Protein AF-A0A357CZJ1-F1 (afdb_monomer_lite)

Radius of gyration: 13.97 Å; chains: 1; bounding box: 36×27×35 Å

pLDDT: mean 91.97, std 6.3, range [69.38, 98.38]

Secondary structure (DSSP, 8-state):
-PPPPS-S-HHHHHHHTTTSTT--EEE---S--GGGHHHHHHHHHHHHHH-TTEEEEEE--TTS-HHHHHHHHHHHHHTT--EEE-

Foldseek 3Di:
DDDDDDDPDPVSVCVVCVVDPPAADEDEDDDDDQVCQLVRLVVQLVVCVVPVSYAYAGEADPPHDPVVRVVSVVVSVVSPHPHHDD

Sequence (86 aa):
GLTREGDGTAETLLNGGGCFENIKFVISSAAIKPTNVVNGNKFLLEAAKNENRFIPLCSFHPDMDYNDGIAELERIKELGAKGIKL

Structure (mmCIF, N/CA/C/O backbone):
data_AF-A0A357CZJ1-F1
#
_entry.id   AF-A0A357CZJ1-F1
#
loop_
_atom_site.group_PDB
_atom_site.id
_atom_site.type_symbol
_atom_site.label_atom_id
_atom_site.label_alt_id
_atom_site.label_comp_id
_atom_site.label_asym_id
_atom_site.label_entity_id
_atom_site.label_seq_id
_atom_site.pdbx_PDB_ins_code
_atom_site.Cartn_x
_atom_site.Cartn_y
_atom_site.Cartn_z
_atom_site.occupancy
_atom_site.B_iso_or_equiv
_atom_site.auth_seq_id
_atom_site.auth_comp_id
_atom_site.auth_asym_id
_atom_site.auth_atom_id
_atom_site.pdbx_PDB_model_num
ATOM 1 N N . GLY A 1 1 ? -20.859 -18.317 -7.025 1.00 70.12 1 GLY A N 1
ATOM 2 C CA . GLY A 1 1 ? -19.900 -17.208 -6.869 1.00 70.12 1 GLY A CA 1
ATOM 3 C C . GLY A 1 1 ? -20.014 -16.683 -5.459 1.00 70.12 1 GLY A C 1
ATOM 4 O O . GLY A 1 1 ? -21.094 -16.793 -4.897 1.00 70.12 1 GLY A O 1
ATOM 5 N N . LEU A 1 2 ? -18.927 -16.180 -4.878 1.00 69.38 2 LEU A N 1
ATOM 6 C CA . LEU A 1 2 ? -18.999 -15.496 -3.586 1.00 69.38 2 LEU A CA 1
ATOM 7 C C . LEU A 1 2 ? -19.711 -14.153 -3.774 1.00 69.38 2 LEU A C 1
ATOM 9 O O . LEU A 1 2 ? -19.447 -13.447 -4.750 1.00 69.38 2 LEU A O 1
ATOM 13 N N . THR A 1 3 ? -20.624 -13.822 -2.866 1.00 84.06 3 THR A N 1
ATOM 14 C CA . THR A 1 3 ? -21.270 -12.509 -2.840 1.00 84.06 3 THR A CA 1
ATOM 15 C C . THR A 1 3 ? -20.236 -11.473 -2.420 1.00 84.06 3 THR A C 1
ATOM 17 O O . THR A 1 3 ? -19.495 -11.682 -1.462 1.00 84.06 3 THR A O 1
ATOM 20 N N . ARG A 1 4 ? -20.157 -10.361 -3.153 1.00 79.25 4 ARG A N 1
ATOM 21 C CA . ARG A 1 4 ? -19.304 -9.240 -2.766 1.00 79.25 4 ARG A CA 1
ATOM 22 C C . ARG A 1 4 ? -19.922 -8.558 -1.550 1.00 79.25 4 ARG A C 1
ATOM 24 O O . ARG A 1 4 ? -21.018 -8.015 -1.651 1.00 79.25 4 ARG A O 1
ATOM 31 N N . GLU A 1 5 ? -19.195 -8.547 -0.444 1.00 79.56 5 GLU A N 1
ATOM 32 C CA . GLU A 1 5 ? -19.537 -7.746 0.726 1.00 79.56 5 GLU A CA 1
ATOM 33 C C . GLU A 1 5 ? -18.707 -6.456 0.700 1.00 79.56 5 GLU A C 1
ATOM 35 O O . GLU A 1 5 ? -17.477 -6.485 0.660 1.00 79.56 5 GLU A O 1
ATOM 40 N N . GLY A 1 6 ? -19.400 -5.318 0.647 1.00 83.44 6 GLY A N 1
ATOM 41 C CA . GLY A 1 6 ? -18.804 -3.984 0.602 1.00 83.44 6 GLY A CA 1
ATOM 42 C C . GLY A 1 6 ? -18.475 -3.437 -0.794 1.00 83.44 6 GLY A C 1
ATOM 43 O O . GLY A 1 6 ? -18.382 -4.146 -1.798 1.00 83.44 6 GLY A O 1
ATOM 44 N N . ASP A 1 7 ? -18.291 -2.122 -0.861 1.00 86.31 7 ASP A N 1
ATOM 45 C CA . ASP A 1 7 ? -18.108 -1.345 -2.094 1.00 86.31 7 ASP A CA 1
ATOM 46 C C . ASP A 1 7 ? -16.644 -0.955 -2.369 1.00 86.31 7 ASP A C 1
ATOM 48 O O . ASP A 1 7 ? -16.331 -0.407 -3.426 1.00 86.31 7 ASP A O 1
ATOM 52 N N . GLY A 1 8 ? -15.724 -1.347 -1.483 1.00 80.94 8 GLY A N 1
ATOM 53 C CA . GLY A 1 8 ? -14.294 -1.045 -1.588 1.00 80.94 8 GLY A CA 1
ATOM 54 C C . GLY A 1 8 ? -13.902 0.326 -1.034 1.00 80.94 8 GLY A C 1
ATOM 55 O O . GLY A 1 8 ? -12.769 0.753 -1.252 1.00 80.94 8 GLY A O 1
ATOM 56 N N . THR A 1 9 ? -14.805 1.014 -0.331 1.00 85.88 9 THR A N 1
ATOM 57 C CA . THR A 1 9 ? -14.509 2.291 0.328 1.00 85.88 9 THR A CA 1
ATOM 58 C C . THR A 1 9 ? -13.990 2.092 1.752 1.00 85.88 9 THR A C 1
ATOM 60 O O . THR A 1 9 ? -14.294 1.105 2.428 1.00 85.88 9 THR A O 1
ATOM 63 N N . ALA A 1 10 ? -13.210 3.066 2.226 1.00 87.25 10 ALA A N 1
ATOM 64 C CA . ALA A 1 10 ? -12.776 3.124 3.619 1.00 87.25 10 ALA A CA 1
ATOM 65 C C . ALA A 1 10 ? -13.973 3.225 4.578 1.00 87.25 10 ALA A C 1
ATOM 67 O O . ALA A 1 10 ? -13.982 2.565 5.610 1.00 87.25 10 ALA A O 1
ATOM 68 N N . GLU A 1 11 ? -14.997 4.002 4.217 1.00 89.88 11 GLU A N 1
ATOM 69 C CA . GLU A 1 11 ? -16.197 4.200 5.033 1.00 89.88 11 GLU A CA 1
ATOM 70 C C . GLU A 1 11 ? -16.919 2.880 5.323 1.00 89.88 11 GLU A C 1
ATOM 72 O O . GLU A 1 11 ? -17.176 2.564 6.484 1.00 89.88 11 GLU A O 1
ATOM 77 N N . THR A 1 12 ? -17.163 2.062 4.295 1.00 90.75 12 THR A N 1
ATOM 78 C CA . THR A 1 12 ? -17.783 0.743 4.470 1.00 90.75 12 THR A CA 1
ATOM 79 C C . THR A 1 12 ? -16.978 -0.143 5.419 1.00 90.75 12 THR A C 1
ATOM 81 O O . THR A 1 12 ? -17.55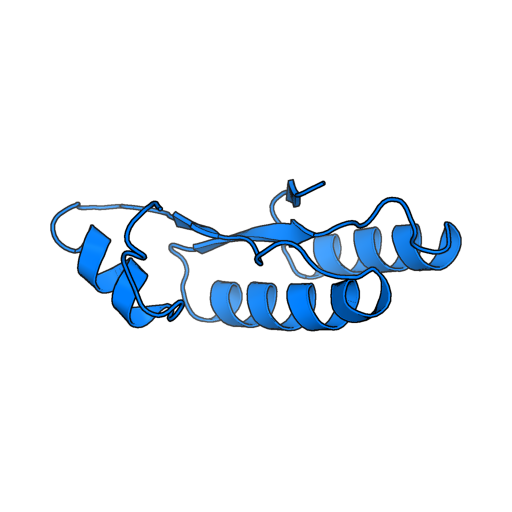2 -0.801 6.288 1.00 90.75 12 THR A O 1
ATOM 84 N N . LEU A 1 13 ? -15.647 -0.139 5.294 1.00 89.75 13 LEU A N 1
ATOM 85 C CA . LEU A 1 13 ? -14.768 -0.928 6.158 1.00 89.75 13 LEU A CA 1
ATOM 86 C C . LEU A 1 13 ? -14.832 -0.460 7.621 1.00 89.75 13 LEU A C 1
ATOM 88 O O . LEU A 1 13 ? -14.936 -1.279 8.534 1.00 89.75 13 LEU A O 1
ATOM 92 N N . LEU A 1 14 ? -14.804 0.855 7.842 1.00 90.62 14 LEU A N 1
ATOM 93 C CA . LEU A 1 14 ? -14.850 1.454 9.175 1.00 90.62 14 LEU A CA 1
ATOM 94 C C . LEU A 1 14 ? -16.201 1.236 9.860 1.00 90.62 14 LEU A C 1
ATOM 96 O O . LEU A 1 14 ? -16.227 0.892 11.042 1.00 90.62 14 LEU A O 1
ATOM 100 N N . ASN A 1 15 ? -17.303 1.372 9.120 1.00 90.75 15 ASN A N 1
ATOM 101 C CA . ASN A 1 15 ? -18.649 1.092 9.619 1.00 90.75 15 ASN A CA 1
ATOM 102 C C . ASN A 1 15 ? -18.801 -0.388 9.994 1.00 90.75 15 ASN A C 1
ATOM 104 O O . ASN A 1 15 ? -19.350 -0.700 11.050 1.00 90.75 15 ASN A O 1
ATOM 108 N N . GLY A 1 16 ? -18.245 -1.296 9.183 1.00 87.69 16 GLY A N 1
ATOM 109 C CA . GLY A 1 16 ? -18.250 -2.735 9.459 1.00 87.69 16 GLY A CA 1
ATOM 110 C C . GLY A 1 16 ? -17.501 -3.129 10.737 1.00 87.69 16 GLY A C 1
ATOM 111 O O . GLY A 1 16 ? -17.874 -4.100 11.388 1.00 87.69 16 GLY A O 1
ATOM 112 N N . GLY A 1 17 ? -16.477 -2.366 11.133 1.00 86.69 17 GLY A N 1
ATOM 113 C CA . GLY A 1 17 ? -15.758 -2.581 12.393 1.00 86.69 17 GLY A CA 1
ATOM 114 C C . GLY A 1 17 ? -16.236 -1.726 13.569 1.00 86.69 17 GLY A C 1
ATOM 115 O O . GLY A 1 17 ? -15.638 -1.806 14.638 1.00 86.69 17 GLY A O 1
ATOM 116 N N . GLY A 1 18 ? -17.284 -0.912 13.401 1.00 85.06 18 GLY A N 1
ATOM 117 C CA . GLY A 1 18 ? -17.722 0.072 14.398 1.00 85.06 18 GLY A CA 1
ATOM 118 C C . GLY A 1 18 ? -18.217 -0.517 15.725 1.00 85.06 18 GLY A C 1
ATOM 119 O O . GLY A 1 18 ? -18.265 0.194 16.723 1.00 85.06 18 GLY A O 1
ATOM 120 N N . CYS A 1 19 ? -18.553 -1.810 15.764 1.00 87.31 19 CYS A N 1
ATOM 121 C CA . CYS A 1 19 ? -18.938 -2.510 16.991 1.00 87.31 19 CYS A CA 1
ATOM 122 C C . CYS A 1 19 ? -17.747 -2.946 17.865 1.00 87.31 19 CYS A C 1
ATOM 124 O O . CYS A 1 19 ? -17.964 -3.423 18.978 1.00 87.31 19 CYS A O 1
ATOM 126 N N . PHE A 1 20 ? -16.509 -2.791 17.387 1.00 88.81 20 PHE A N 1
ATOM 127 C CA . PHE A 1 20 ? -15.303 -3.181 18.111 1.00 88.81 20 PHE A CA 1
ATOM 128 C C . PHE A 1 20 ? -14.522 -1.955 18.586 1.00 88.81 20 PHE A C 1
ATOM 130 O O . PHE A 1 20 ? -14.142 -1.087 17.798 1.00 88.81 20 PHE A O 1
ATOM 137 N N . GLU A 1 21 ? -14.206 -1.915 19.878 1.00 87.69 21 GLU A N 1
ATOM 138 C CA . GLU A 1 21 ? -13.266 -0.935 20.416 1.00 87.69 21 GLU A CA 1
ATOM 139 C C . GLU A 1 21 ? -11.831 -1.267 19.974 1.00 87.69 21 GLU A C 1
ATOM 141 O O . GLU A 1 21 ? -11.425 -2.429 19.938 1.00 87.69 21 GLU A O 1
ATOM 146 N N . ASN A 1 22 ? -11.037 -0.238 19.657 1.00 87.44 22 ASN A N 1
ATOM 147 C CA . ASN A 1 22 ? -9.608 -0.351 19.322 1.00 87.44 22 ASN A CA 1
ATOM 148 C C . ASN A 1 22 ? -9.262 -1.265 18.125 1.00 87.44 22 ASN A C 1
ATOM 150 O O . ASN A 1 22 ? -8.175 -1.848 18.077 1.00 87.44 22 ASN A O 1
ATOM 154 N N . ILE A 1 23 ? -10.147 -1.369 17.131 1.00 92.88 23 ILE A N 1
ATOM 155 C CA . ILE A 1 23 ? -9.885 -2.155 15.921 1.00 92.88 23 ILE A CA 1
ATOM 156 C C . ILE A 1 23 ? -8.877 -1.475 14.980 1.00 92.88 23 ILE A C 1
ATOM 158 O O . ILE A 1 23 ? -8.880 -0.255 14.802 1.00 92.88 23 ILE A O 1
ATOM 162 N N . LYS A 1 24 ? -8.028 -2.286 14.339 1.00 94.25 24 LYS A N 1
ATOM 163 C CA . LYS A 1 24 ? -7.159 -1.888 13.224 1.00 94.25 24 LYS A CA 1
ATOM 164 C C . LYS A 1 24 ? -7.416 -2.788 12.025 1.00 94.25 24 LYS A C 1
ATOM 166 O O . LYS A 1 24 ? -7.721 -3.966 12.188 1.00 94.25 24 LYS A O 1
ATOM 171 N N . PHE A 1 25 ? -7.236 -2.244 10.830 1.00 94.88 25 PHE A N 1
ATOM 172 C CA . PHE A 1 25 ? -7.474 -2.946 9.578 1.00 94.88 25 PHE A CA 1
ATOM 173 C C . PHE A 1 25 ? -6.183 -3.064 8.792 1.00 94.88 25 PHE A C 1
ATOM 175 O O . PHE A 1 25 ? -5.549 -2.063 8.461 1.00 94.88 25 PHE A O 1
ATOM 182 N N . VAL A 1 26 ? -5.819 -4.293 8.451 1.00 95.19 26 VAL A N 1
ATOM 183 C CA . VAL A 1 26 ? -4.806 -4.535 7.430 1.00 95.19 26 VAL A CA 1
ATOM 184 C C . VAL A 1 26 ? -5.457 -4.278 6.079 1.00 95.19 26 VAL A C 1
ATOM 186 O O . VAL A 1 26 ? -6.394 -4.979 5.700 1.00 95.19 26 VAL A O 1
ATOM 189 N N . ILE A 1 27 ? -4.982 -3.259 5.369 1.00 94.69 27 ILE A N 1
ATOM 190 C CA . ILE A 1 27 ? -5.522 -2.877 4.064 1.00 94.69 27 ILE A CA 1
ATOM 191 C C . ILE A 1 27 ? -4.508 -3.179 2.968 1.00 94.69 27 ILE A C 1
ATOM 193 O O . ILE A 1 27 ? -3.302 -3.007 3.142 1.00 94.69 27 ILE A O 1
ATOM 197 N N . SER A 1 28 ? -5.009 -3.622 1.821 1.00 94.12 28 SER A N 1
ATOM 198 C CA . SER A 1 28 ? -4.216 -3.835 0.614 1.00 94.12 28 SER A CA 1
ATOM 199 C C . SER A 1 28 ? -5.086 -3.610 -0.620 1.00 94.12 28 SER A C 1
ATOM 201 O O . SER A 1 28 ? -6.314 -3.669 -0.546 1.00 94.12 28 SER A O 1
ATOM 203 N N . SER A 1 29 ? -4.466 -3.319 -1.761 1.00 88.31 29 SER A N 1
ATOM 204 C CA . SER A 1 29 ? -5.183 -3.263 -3.036 1.00 88.31 29 SER A CA 1
ATOM 205 C C . SER A 1 29 ? -5.622 -4.665 -3.480 1.00 88.31 29 SER A C 1
ATOM 207 O O . SER A 1 29 ? -5.063 -5.678 -3.055 1.00 88.31 29 SER A O 1
ATOM 209 N N . ALA A 1 30 ? -6.595 -4.744 -4.391 1.00 83.25 30 ALA A N 1
ATOM 210 C CA . ALA A 1 30 ? -6.892 -5.983 -5.113 1.00 83.25 30 ALA A CA 1
ATOM 211 C C . ALA A 1 30 ? -5.688 -6.430 -5.976 1.00 83.25 30 ALA A C 1
ATOM 213 O O . ALA A 1 30 ? -4.657 -5.759 -6.016 1.00 83.25 30 ALA A O 1
ATOM 214 N N . ALA A 1 31 ? -5.771 -7.580 -6.651 1.00 73.44 31 ALA A N 1
ATOM 215 C CA . ALA A 1 31 ? -4.737 -7.978 -7.609 1.00 73.44 31 ALA A CA 1
ATOM 216 C C . ALA A 1 31 ? -4.553 -6.881 -8.675 1.00 73.44 31 ALA A C 1
ATOM 218 O O . ALA A 1 31 ? -5.530 -6.392 -9.247 1.00 73.44 31 ALA A O 1
ATOM 219 N N . ILE A 1 32 ? -3.310 -6.472 -8.919 1.00 76.75 32 ILE A N 1
ATOM 220 C CA . ILE A 1 32 ? -2.978 -5.372 -9.827 1.00 76.75 32 ILE A CA 1
ATOM 221 C C . ILE A 1 32 ? -1.972 -5.834 -10.871 1.00 76.75 32 ILE A C 1
ATOM 223 O O . ILE A 1 32 ? -1.105 -6.641 -10.577 1.00 76.75 32 ILE A O 1
ATOM 227 N N . LYS A 1 33 ? -2.077 -5.291 -12.087 1.00 90.88 33 LYS A N 1
ATOM 228 C CA . LYS A 1 33 ? -1.038 -5.415 -13.119 1.00 90.88 33 LYS A CA 1
ATOM 229 C C . LYS A 1 33 ? 0.240 -4.688 -12.666 1.00 90.88 33 LYS A C 1
ATOM 231 O O . LYS A 1 33 ? 0.109 -3.705 -11.929 1.00 90.88 33 LYS A O 1
ATOM 236 N N . PRO A 1 34 ? 1.437 -5.059 -13.161 1.00 92.31 34 PRO A N 1
ATOM 237 C CA . PRO A 1 34 ? 2.692 -4.400 -12.782 1.00 92.31 34 PRO A CA 1
ATOM 238 C C . PRO A 1 34 ? 2.651 -2.881 -13.016 1.00 92.31 34 PRO A C 1
ATOM 240 O O . PRO A 1 34 ? 3.033 -2.103 -12.147 1.00 92.31 34 PRO A O 1
ATOM 243 N N . THR A 1 35 ? 2.043 -2.435 -14.121 1.00 92.81 35 THR A N 1
ATOM 244 C CA . THR A 1 35 ? 1.871 -1.008 -14.461 1.00 92.81 35 THR A CA 1
ATOM 245 C C . THR A 1 35 ? 1.034 -0.211 -13.455 1.00 92.81 35 THR A C 1
ATOM 247 O O . THR A 1 35 ? 1.053 1.016 -13.471 1.00 92.81 35 THR A O 1
ATOM 250 N N . ASN A 1 36 ? 0.269 -0.887 -12.594 1.00 93.25 36 ASN A N 1
ATOM 251 C CA . ASN A 1 36 ? -0.643 -0.256 -11.644 1.00 93.25 36 ASN A CA 1
ATOM 252 C C . ASN A 1 36 ? -0.096 -0.251 -10.209 1.00 93.25 36 ASN A C 1
ATOM 254 O O . ASN A 1 36 ? -0.749 0.320 -9.336 1.00 93.25 36 ASN A O 1
ATOM 258 N N . VAL A 1 37 ? 1.073 -0.854 -9.954 1.00 95.06 37 VAL A N 1
ATOM 259 C CA . VAL A 1 37 ? 1.650 -0.995 -8.605 1.00 95.06 37 VAL A CA 1
ATOM 260 C C . VAL A 1 37 ? 1.846 0.351 -7.926 1.00 95.06 37 VAL A C 1
ATOM 262 O O . VAL A 1 37 ? 1.265 0.591 -6.868 1.00 95.06 37 VAL A O 1
ATOM 265 N N . VAL A 1 38 ? 2.561 1.266 -8.577 1.00 95.75 38 VAL A N 1
ATOM 266 C CA . VAL A 1 38 ? 2.884 2.584 -8.013 1.00 95.75 38 VAL A CA 1
ATOM 267 C C . VAL A 1 38 ? 1.617 3.380 -7.678 1.00 95.75 38 VAL A C 1
ATOM 269 O O . VAL A 1 38 ? 1.480 3.930 -6.583 1.00 95.75 38 VAL A O 1
ATOM 272 N N . ASN A 1 39 ? 0.646 3.398 -8.597 1.00 95.19 39 ASN A N 1
ATOM 273 C CA . ASN A 1 39 ? -0.619 4.110 -8.400 1.00 95.19 39 ASN A CA 1
ATOM 274 C C . ASN A 1 39 ? -1.484 3.463 -7.308 1.00 95.19 39 ASN A C 1
ATOM 276 O O . ASN A 1 39 ? -2.076 4.176 -6.496 1.00 95.19 39 ASN A O 1
ATOM 280 N N . GLY A 1 40 ? -1.526 2.129 -7.249 1.00 94.94 40 GLY A N 1
ATOM 281 C CA . GLY A 1 40 ? -2.232 1.391 -6.202 1.00 94.94 40 GLY A CA 1
ATOM 282 C C . GLY A 1 40 ? -1.639 1.648 -4.816 1.00 94.94 40 GLY A C 1
ATOM 283 O O . GLY A 1 40 ? -2.376 1.937 -3.875 1.00 94.94 40 GLY A O 1
ATOM 284 N N . ASN A 1 41 ? -0.311 1.628 -4.704 1.00 96.88 41 ASN A N 1
ATOM 285 C CA . ASN A 1 41 ? 0.399 1.922 -3.461 1.00 96.88 41 ASN A CA 1
ATOM 286 C C . ASN A 1 41 ? 0.198 3.371 -3.022 1.00 96.88 41 ASN A C 1
ATOM 288 O O . ASN A 1 41 ? -0.038 3.623 -1.843 1.00 96.88 41 ASN A O 1
ATOM 292 N N . LYS A 1 42 ? 0.225 4.326 -3.962 1.00 96.75 42 LYS A N 1
ATOM 293 C CA . LYS A 1 42 ? -0.086 5.731 -3.670 1.00 96.75 42 LYS A CA 1
ATOM 294 C C . LYS A 1 42 ? -1.477 5.864 -3.050 1.00 96.75 42 LYS A C 1
ATOM 296 O O . LYS A 1 42 ? -1.601 6.465 -1.991 1.00 96.75 42 LYS A O 1
ATOM 301 N N . PHE A 1 43 ? -2.500 5.276 -3.668 1.00 94.12 43 PHE A N 1
ATOM 302 C CA . PHE A 1 43 ? -3.863 5.312 -3.135 1.00 94.12 43 PHE A CA 1
ATOM 303 C C . PHE A 1 43 ? -3.950 4.713 -1.722 1.00 94.12 43 PHE A C 1
ATOM 305 O O . PHE A 1 43 ? -4.533 5.321 -0.826 1.00 94.12 43 PHE A O 1
ATO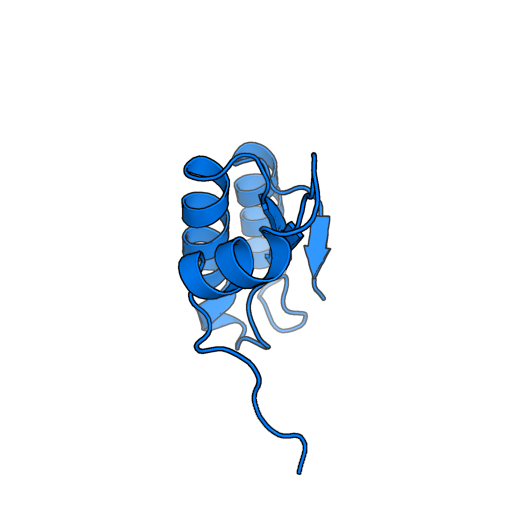M 312 N N . LEU A 1 44 ? -3.327 3.551 -1.506 1.00 94.62 44 LEU A N 1
ATOM 313 C CA . LEU A 1 44 ? -3.358 2.853 -0.221 1.00 94.62 44 LEU A CA 1
ATOM 314 C C . LEU A 1 44 ? -2.672 3.649 0.900 1.00 94.62 44 LEU A C 1
ATOM 316 O O . LEU A 1 44 ? -3.193 3.741 2.010 1.00 94.62 44 LEU A O 1
ATOM 320 N N . LEU A 1 45 ? -1.509 4.232 0.605 1.00 96.69 45 LEU A N 1
ATOM 321 C CA . LEU A 1 45 ? -0.752 5.041 1.557 1.00 96.69 45 LEU A CA 1
ATOM 322 C C . LEU A 1 45 ? -1.485 6.341 1.893 1.00 96.69 45 LEU A C 1
ATOM 324 O O . LEU A 1 45 ? -1.524 6.718 3.059 1.00 96.69 45 LEU A O 1
ATOM 328 N N . GLU A 1 46 ? -2.111 7.001 0.915 1.00 95.62 46 GLU A N 1
ATOM 329 C CA . GLU A 1 46 ? -2.943 8.180 1.187 1.00 95.62 46 GLU A CA 1
ATOM 330 C C . GLU A 1 46 ? -4.162 7.834 2.053 1.00 95.62 46 GLU A C 1
ATOM 332 O O . GLU A 1 46 ? -4.491 8.585 2.970 1.00 95.62 46 GLU A O 1
ATOM 337 N N . ALA A 1 47 ? -4.796 6.675 1.846 1.00 93.88 47 ALA A N 1
ATOM 338 C CA . ALA A 1 47 ? -5.865 6.216 2.734 1.00 93.88 47 ALA A CA 1
ATOM 339 C C . ALA A 1 47 ? -5.355 6.004 4.173 1.00 93.88 47 ALA A C 1
ATOM 341 O O . ALA A 1 47 ? -5.980 6.471 5.122 1.00 93.88 47 ALA A O 1
ATOM 342 N N . ALA A 1 48 ? -4.193 5.365 4.342 1.00 95.69 48 ALA A N 1
ATOM 343 C CA . ALA A 1 48 ? -3.605 5.111 5.659 1.00 95.69 48 ALA A CA 1
ATOM 344 C C . ALA A 1 48 ? -3.090 6.373 6.373 1.00 95.69 48 ALA A C 1
ATOM 346 O O . ALA A 1 48 ? -3.074 6.421 7.600 1.00 95.69 48 ALA A O 1
ATOM 347 N N . LYS A 1 49 ? -2.696 7.416 5.633 1.00 95.88 49 LYS A N 1
ATOM 348 C CA . LYS A 1 49 ? -2.342 8.719 6.222 1.00 95.88 49 LYS A CA 1
ATOM 349 C C . LYS A 1 49 ? -3.539 9.412 6.872 1.00 95.88 49 LYS A C 1
ATOM 351 O O . LYS A 1 49 ? -3.358 10.123 7.855 1.00 95.88 49 LYS A O 1
ATOM 356 N N . ASN A 1 50 ? -4.737 9.212 6.324 1.00 94.19 50 ASN A N 1
ATOM 357 C CA . ASN A 1 50 ? -5.960 9.873 6.782 1.00 94.19 50 ASN A CA 1
ATOM 358 C C . ASN A 1 50 ? -6.732 9.071 7.847 1.00 94.19 50 ASN A C 1
ATOM 360 O O . ASN A 1 50 ? -7.678 9.593 8.429 1.00 94.19 50 ASN A O 1
ATOM 364 N N . GLU A 1 51 ? -6.341 7.824 8.121 1.00 94.56 51 GLU A N 1
ATOM 365 C CA . GLU A 1 51 ? -7.014 6.944 9.081 1.00 94.56 51 GLU A CA 1
AT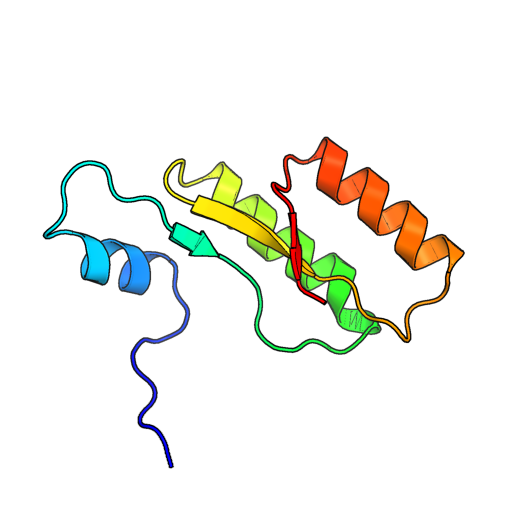OM 366 C C . GLU A 1 51 ? -5.990 6.066 9.817 1.00 94.56 51 GLU A C 1
ATOM 368 O O . GLU A 1 51 ? -5.416 5.131 9.258 1.00 94.56 51 GLU A O 1
ATOM 373 N N . ASN A 1 52 ? -5.770 6.351 11.103 1.00 92.88 52 ASN A N 1
ATOM 374 C CA . ASN A 1 52 ? -4.726 5.712 11.911 1.00 92.88 52 ASN A CA 1
ATOM 375 C C . ASN A 1 52 ? -4.999 4.229 12.228 1.00 92.88 52 ASN A C 1
ATOM 377 O O . ASN A 1 52 ? -4.086 3.505 12.642 1.00 92.88 52 ASN A O 1
ATOM 381 N N . ARG A 1 53 ? -6.238 3.763 12.032 1.00 94.44 53 ARG A N 1
ATOM 382 C CA . ARG A 1 53 ? -6.602 2.349 12.162 1.00 94.44 53 ARG A CA 1
ATOM 383 C C . ARG A 1 53 ? -6.112 1.521 10.983 1.00 94.44 53 ARG A C 1
ATOM 385 O O . ARG A 1 53 ? -6.089 0.297 11.089 1.00 94.44 53 ARG A O 1
ATOM 392 N N . PHE A 1 54 ? -5.714 2.140 9.876 1.00 96.38 54 PHE A N 1
ATOM 393 C CA . PHE A 1 54 ? -5.262 1.426 8.691 1.00 96.38 54 PHE A CA 1
ATOM 394 C C . PHE A 1 54 ? -3.774 1.072 8.753 1.00 96.38 54 PHE A C 1
ATOM 396 O O . PHE A 1 54 ? -2.903 1.904 8.995 1.00 96.38 54 PHE A O 1
ATOM 403 N N . ILE A 1 55 ? -3.487 -0.202 8.493 1.00 97.19 55 ILE A N 1
ATOM 404 C CA . ILE A 1 55 ? -2.152 -0.787 8.408 1.00 97.19 55 ILE A CA 1
ATOM 405 C C . ILE A 1 55 ? -1.919 -1.152 6.934 1.00 97.19 55 ILE A C 1
ATOM 407 O O . ILE A 1 55 ? -2.436 -2.173 6.473 1.00 97.19 55 ILE A O 1
ATOM 411 N N . PRO A 1 56 ? -1.188 -0.324 6.166 1.00 97.19 56 PRO A N 1
ATOM 412 C CA . PRO A 1 56 ? -1.043 -0.521 4.729 1.00 97.19 56 PRO A CA 1
ATOM 413 C C . PRO A 1 56 ? -0.035 -1.627 4.394 1.00 97.19 56 PRO A C 1
ATOM 415 O O . PRO A 1 56 ? 1.151 -1.521 4.727 1.00 97.19 56 PRO A O 1
ATOM 418 N N . LEU A 1 57 ? -0.500 -2.647 3.665 1.00 97.31 57 LEU A N 1
ATOM 419 C CA . LEU A 1 57 ? 0.336 -3.603 2.938 1.00 97.31 57 LEU A CA 1
ATOM 420 C C . LEU A 1 57 ? 0.359 -3.230 1.456 1.00 97.31 57 LEU A C 1
ATOM 422 O O . LEU A 1 57 ? -0.582 -3.496 0.704 1.00 97.31 57 LEU A O 1
ATOM 426 N N . CYS A 1 58 ? 1.441 -2.573 1.052 1.00 97.06 58 CYS A N 1
ATOM 427 C CA . CYS A 1 58 ? 1.633 -2.138 -0.325 1.00 97.06 58 CYS A CA 1
ATOM 428 C C . CYS A 1 58 ? 1.917 -3.338 -1.231 1.00 97.06 58 CYS A C 1
ATOM 430 O O . CYS A 1 58 ? 2.460 -4.347 -0.800 1.00 97.06 58 CYS A O 1
ATOM 432 N N . SER A 1 59 ? 1.524 -3.254 -2.491 1.00 96.00 59 SER A N 1
ATOM 433 C CA . SER A 1 59 ? 1.747 -4.324 -3.453 1.00 96.00 59 SER A CA 1
ATOM 434 C C . SER A 1 59 ? 3.151 -4.275 -4.039 1.00 96.00 59 SER A C 1
ATOM 436 O O . SER A 1 59 ? 3.703 -3.201 -4.278 1.00 96.00 59 SER A O 1
ATOM 438 N N . PHE A 1 60 ? 3.663 -5.458 -4.341 1.00 94.44 60 PHE A N 1
ATOM 439 C CA . PHE A 1 60 ? 4.774 -5.698 -5.248 1.00 94.44 60 PHE A CA 1
ATOM 440 C C . PHE A 1 60 ? 4.287 -6.699 -6.297 1.00 94.44 60 PHE A C 1
ATOM 442 O O . PHE A 1 60 ? 3.510 -7.589 -5.964 1.00 94.44 60 PHE A O 1
ATOM 449 N N . HIS A 1 61 ? 4.700 -6.549 -7.554 1.00 94.50 61 HIS A N 1
ATOM 450 C CA . HIS A 1 61 ? 4.315 -7.484 -8.608 1.00 94.50 61 HIS A CA 1
ATOM 451 C C . HIS A 1 61 ? 5.562 -8.167 -9.178 1.00 94.50 61 HIS A C 1
ATOM 453 O O . HIS A 1 61 ? 6.503 -7.462 -9.544 1.00 94.50 61 HIS A O 1
ATOM 459 N N . PRO A 1 62 ? 5.580 -9.509 -9.296 1.00 91.62 62 PRO A N 1
ATOM 460 C CA . PRO A 1 62 ? 6.768 -10.252 -9.723 1.00 91.62 62 PRO A CA 1
ATOM 461 C C . PRO A 1 62 ? 7.229 -9.902 -11.144 1.00 91.62 62 PRO A C 1
ATOM 463 O O . PRO A 1 62 ? 8.421 -9.948 -11.418 1.00 91.62 62 PRO A O 1
ATOM 466 N N . ASP A 1 63 ? 6.303 -9.495 -12.017 1.00 94.50 63 ASP A N 1
ATOM 467 C CA . ASP A 1 63 ? 6.612 -9.090 -13.400 1.00 94.50 63 ASP A CA 1
ATOM 468 C C . ASP A 1 63 ? 7.024 -7.607 -13.555 1.00 94.50 63 ASP A C 1
ATOM 470 O O . ASP A 1 63 ? 7.006 -7.077 -14.666 1.00 94.50 63 ASP A O 1
ATOM 474 N N . MET A 1 64 ? 7.319 -6.886 -12.468 1.00 93.12 64 MET A N 1
ATOM 475 C CA . MET A 1 64 ? 7.940 -5.557 -12.579 1.00 93.12 64 MET A CA 1
ATOM 476 C C . MET A 1 64 ? 9.400 -5.679 -13.017 1.00 93.12 64 MET A C 1
ATOM 478 O O . MET A 1 64 ? 10.065 -6.669 -12.713 1.00 93.12 64 MET A O 1
ATOM 482 N N . ASP A 1 65 ? 9.922 -4.638 -13.674 1.00 95.38 65 ASP A N 1
ATOM 483 C CA . ASP A 1 65 ? 11.373 -4.505 -13.805 1.00 95.38 65 ASP A CA 1
ATOM 484 C C . ASP A 1 65 ? 12.018 -4.502 -12.412 1.00 95.38 65 ASP A C 1
ATOM 486 O O . ASP A 1 65 ? 11.476 -3.929 -11.462 1.00 95.38 65 ASP A O 1
ATOM 490 N N . TYR A 1 66 ? 13.174 -5.156 -12.285 1.00 93.81 66 TYR A N 1
ATOM 491 C CA . TYR A 1 66 ? 13.850 -5.312 -11.001 1.00 93.81 66 TYR A CA 1
ATOM 492 C C . TYR A 1 66 ? 14.188 -3.960 -10.362 1.00 93.81 66 TYR A C 1
ATOM 494 O O . TYR A 1 66 ? 13.922 -3.761 -9.177 1.00 93.81 66 TYR A O 1
ATOM 502 N N . ASN A 1 67 ? 14.736 -3.014 -11.131 1.00 96.44 67 ASN A N 1
ATOM 503 C CA . ASN A 1 67 ? 15.145 -1.720 -10.590 1.00 96.44 67 ASN A CA 1
ATOM 504 C C . ASN A 1 67 ? 13.928 -0.876 -10.206 1.00 96.44 67 ASN A C 1
ATOM 506 O O . ASN A 1 67 ? 13.930 -0.263 -9.138 1.00 96.44 67 ASN A O 1
ATOM 510 N N . ASP A 1 68 ? 12.874 -0.902 -11.025 1.00 95.75 68 ASP A N 1
ATOM 511 C CA . ASP A 1 68 ? 11.613 -0.219 -10.718 1.00 95.75 68 ASP A CA 1
AT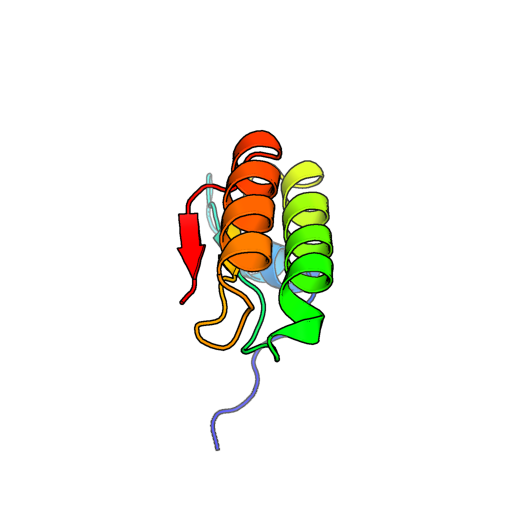OM 512 C C . ASP A 1 68 ? 10.946 -0.807 -9.468 1.00 95.75 68 ASP A C 1
ATOM 514 O O . ASP A 1 68 ? 10.437 -0.073 -8.618 1.00 95.75 68 ASP A O 1
ATOM 518 N N . GLY A 1 69 ? 10.981 -2.134 -9.323 1.00 95.06 69 GLY A N 1
ATOM 519 C CA . GLY A 1 69 ? 10.484 -2.840 -8.148 1.00 95.06 69 GLY A CA 1
ATOM 520 C C . GLY A 1 69 ? 11.226 -2.428 -6.878 1.00 95.06 69 GLY A C 1
ATOM 521 O O . GLY A 1 69 ? 10.590 -2.070 -5.889 1.00 95.06 69 GLY A O 1
ATOM 522 N N . ILE A 1 70 ? 12.563 -2.419 -6.904 1.00 96.50 70 ILE A N 1
ATOM 523 C CA . ILE A 1 70 ? 13.382 -1.990 -5.760 1.00 96.50 70 ILE A CA 1
ATOM 524 C C . ILE A 1 70 ? 13.140 -0.514 -5.419 1.00 96.50 70 ILE A C 1
ATOM 526 O O . ILE A 1 70 ? 12.934 -0.187 -4.250 1.00 96.50 70 ILE A O 1
ATOM 530 N N . ALA A 1 71 ? 13.114 0.371 -6.419 1.00 97.88 71 ALA A N 1
ATOM 531 C CA . ALA A 1 71 ? 12.854 1.792 -6.204 1.00 97.88 71 ALA A CA 1
ATOM 532 C C . ALA A 1 71 ? 11.482 2.026 -5.553 1.00 97.88 71 ALA A C 1
ATOM 534 O O . ALA A 1 71 ? 11.349 2.839 -4.635 1.00 97.88 71 ALA A O 1
ATOM 535 N N . GLU A 1 72 ? 10.466 1.277 -5.982 1.00 97.56 72 GLU A N 1
ATOM 536 C CA . GLU A 1 72 ? 9.138 1.351 -5.387 1.00 97.56 72 GLU A CA 1
ATOM 537 C C . GLU A 1 72 ? 9.121 0.825 -3.947 1.00 97.56 72 GLU A C 1
ATOM 539 O O . GLU A 1 72 ? 8.498 1.458 -3.095 1.00 97.56 72 GLU A O 1
ATOM 544 N N . LEU A 1 73 ? 9.823 -0.276 -3.646 1.00 96.94 73 LEU A N 1
ATOM 545 C CA . LEU A 1 73 ? 9.928 -0.824 -2.287 1.00 96.94 73 LEU A CA 1
ATOM 546 C C . LEU A 1 73 ? 10.563 0.169 -1.302 1.00 96.94 73 LEU A C 1
ATOM 548 O O . LEU A 1 73 ? 10.061 0.326 -0.185 1.00 96.94 73 LEU A O 1
ATOM 552 N N . GLU A 1 74 ? 11.627 0.866 -1.703 1.00 98.19 74 GLU A N 1
ATOM 553 C CA . GLU A 1 74 ? 12.235 1.900 -0.856 1.00 98.19 74 GLU A CA 1
ATOM 554 C C . GLU A 1 74 ? 11.283 3.088 -0.664 1.00 98.19 74 GLU A C 1
ATOM 556 O O . GLU A 1 74 ? 11.027 3.505 0.469 1.00 98.19 74 GLU A O 1
ATOM 561 N N . ARG A 1 75 ? 10.642 3.561 -1.740 1.00 98.38 75 ARG A N 1
ATOM 562 C CA . ARG A 1 75 ? 9.687 4.676 -1.671 1.00 98.38 75 ARG A CA 1
ATOM 563 C C . ARG A 1 75 ? 8.516 4.387 -0.728 1.00 98.38 75 ARG A C 1
ATOM 565 O O . ARG A 1 75 ? 8.153 5.230 0.092 1.00 98.38 75 ARG A O 1
ATOM 572 N N . ILE A 1 76 ? 7.878 3.220 -0.829 1.00 97.81 76 ILE A N 1
ATOM 573 C CA . ILE A 1 76 ? 6.716 2.890 0.020 1.00 97.81 76 ILE A CA 1
ATOM 574 C C . ILE A 1 76 ? 7.111 2.690 1.485 1.00 97.81 76 ILE A C 1
ATOM 576 O O . ILE A 1 76 ? 6.320 3.004 2.377 1.00 97.81 76 ILE A O 1
ATOM 580 N N . LYS A 1 77 ? 8.330 2.206 1.744 1.00 97.94 77 LYS A N 1
ATOM 581 C CA . LYS A 1 77 ? 8.881 2.060 3.093 1.00 97.94 77 LYS A CA 1
ATOM 582 C C . LYS A 1 77 ? 9.069 3.423 3.752 1.00 97.94 77 LYS A C 1
ATOM 584 O O . LYS A 1 77 ? 8.608 3.609 4.877 1.00 97.94 77 LYS A O 1
ATOM 589 N N . GLU A 1 78 ? 9.654 4.387 3.042 1.00 98.12 78 GLU A N 1
ATOM 590 C CA . GLU A 1 78 ? 9.786 5.777 3.508 1.00 98.12 78 GLU A CA 1
ATOM 591 C C . GLU A 1 78 ? 8.425 6.431 3.782 1.00 98.12 78 GLU A C 1
ATOM 593 O O . GLU A 1 78 ? 8.265 7.182 4.742 1.00 98.12 78 GLU A O 1
ATOM 598 N N . LEU A 1 79 ? 7.412 6.094 2.980 1.00 97.56 79 LEU A N 1
ATOM 599 C CA . LEU A 1 79 ? 6.048 6.605 3.128 1.00 97.56 79 LEU A CA 1
ATOM 600 C C . LEU A 1 79 ? 5.212 5.881 4.194 1.00 97.56 79 LEU A C 1
ATOM 602 O O . LEU A 1 79 ? 4.047 6.230 4.393 1.00 97.56 79 LEU A O 1
ATOM 606 N N . GLY A 1 80 ? 5.791 4.908 4.901 1.00 97.00 80 GLY A N 1
ATOM 607 C CA . GLY A 1 80 ? 5.180 4.292 6.076 1.00 97.00 80 GLY A CA 1
ATOM 608 C C . GLY A 1 80 ? 4.420 2.990 5.825 1.00 97.00 80 GLY A C 1
ATOM 609 O O . GLY A 1 80 ? 3.660 2.574 6.707 1.00 97.00 80 GLY A O 1
ATOM 610 N N . ALA A 1 81 ? 4.636 2.320 4.686 1.00 97.44 81 ALA A N 1
ATOM 611 C CA . ALA A 1 81 ? 4.154 0.956 4.475 1.00 97.44 81 ALA A CA 1
ATOM 612 C C . ALA A 1 81 ? 4.585 0.035 5.631 1.00 97.44 81 ALA A C 1
ATOM 614 O O . ALA A 1 81 ? 5.690 0.152 6.166 1.00 97.44 81 ALA A O 1
ATOM 615 N N . LYS A 1 82 ? 3.703 -0.885 6.035 1.00 97.69 82 LYS A N 1
ATOM 616 C CA . LYS A 1 82 ? 3.959 -1.825 7.143 1.00 97.69 82 LYS A CA 1
ATOM 617 C C . LYS A 1 82 ? 4.266 -3.243 6.677 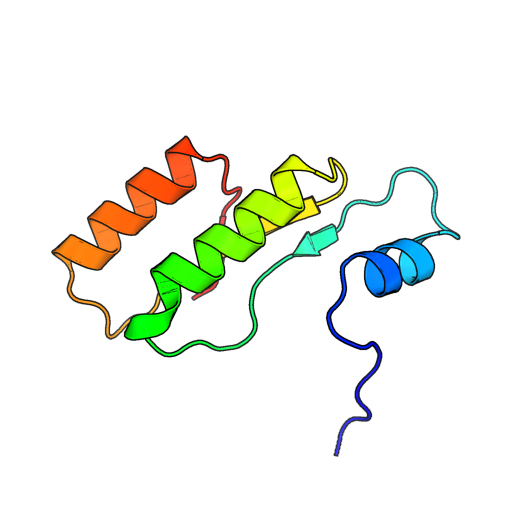1.00 97.69 82 LYS A C 1
ATOM 619 O O . LYS A 1 82 ? 4.611 -4.090 7.493 1.00 97.69 82 LYS A O 1
ATOM 624 N N . GLY A 1 83 ? 4.188 -3.480 5.374 1.00 96.38 83 GLY A N 1
ATOM 625 C CA . GLY A 1 83 ? 4.580 -4.726 4.739 1.00 96.38 83 GLY A CA 1
ATOM 626 C C . GLY A 1 83 ? 4.190 -4.744 3.268 1.00 96.38 83 GLY A C 1
ATOM 627 O O . GLY A 1 83 ? 3.719 -3.737 2.727 1.00 96.38 83 GLY A O 1
ATOM 628 N N . ILE A 1 84 ? 4.397 -5.904 2.648 1.00 95.19 84 ILE A N 1
ATOM 629 C CA . ILE A 1 84 ? 4.197 -6.127 1.218 1.00 95.19 84 ILE A CA 1
ATOM 630 C C . ILE A 1 84 ? 3.151 -7.218 0.993 1.00 95.19 84 ILE A C 1
ATOM 632 O O . ILE A 1 84 ? 3.150 -8.233 1.688 1.00 95.19 84 ILE A O 1
ATOM 636 N N . LYS A 1 85 ? 2.283 -7.011 0.003 1.00 92.94 85 LYS A N 1
ATOM 637 C CA . LYS A 1 85 ? 1.435 -8.039 -0.600 1.00 92.94 85 LYS A CA 1
ATOM 638 C C . LYS A 1 85 ? 2.070 -8.473 -1.922 1.00 92.94 85 LYS A C 1
ATOM 640 O O . LYS A 1 85 ? 2.285 -7.620 -2.786 1.00 92.94 85 LYS A O 1
ATOM 645 N N . LEU A 1 86 ? 2.358 -9.765 -2.045 1.00 87.62 86 LEU A N 1
ATOM 646 C CA . LEU A 1 86 ? 2.874 -10.408 -3.258 1.00 87.62 86 LEU A CA 1
ATOM 647 C C . LEU A 1 86 ? 1.727 -10.987 -4.091 1.00 87.62 86 LEU A C 1
ATOM 649 O O . LEU A 1 86 ? 0.750 -11.470 -3.471 1.00 87.62 86 LEU A O 1
#

=== Feature glossary ===
The record interleaves many kinds of information about one protein. Here is each kind framed as the question it answers.

Q: What does the local fold look like, residue by residue?
A: A 3Di character summarizes, for each residue, the relative orientation of the Cα frame of its nearest spatial neighbor. Because it encodes fold topology rather than chemistry, 3Di alignments detect remote structural similarity that sequence alignment misses.

Q: Which residues are in helices, strands, or loops?
A: Secondary structure is the local, repeating backbone conformation. DSSP classifies it into eight states by reading the hydrogen-bond network: three helix types (H, G, I), two β types (E, B), two non-regular types (T, S), and unstructured coil (-).

Q: How big and how compact is the whole molecule?
A: Three whole-structure scalars: the radius of gyration (RMS distance of Cα from centroid, in Å), the count of Cα–Cα contacts (pairs closer than 8 Å and separated by more than four residues in sequence — i.e. tertiary, not local, contacts), and the bounding-box dimensions. Together they distinguish compact globular folds from extended fibres or disordered chains.

Q: How confident is the AlphaFold model at each residue?
A: For AlphaFold models, the B-factor field carries pLDDT — the model's own estimate of local accuracy on a 0–100 scale. Regions with pLDDT<50 should be treated as essentially unmodeled; they often correspond to intrinsically disordered segments.

Q: What family and function is it annotated with?
A: Functional annotations link the protein to curated databases. InterPro entries identify conserved domains and families by matching the sequence against member-database signatures (Pfam, PROSITE, CDD, …). Gene Ontology (GO) terms describe molecular function, biological process, and cellular component in a controlled vocabulary. CATH places the structure in a hierarchical fold classification (Class/Architecture/Topology/Homologous-superfamily). The organism is the source species.

Q: What known structures does this most resemble?
A: Nearest PDB neighbors are the top structural matches found by Foldseek when searching this structure against the entire Protein Data Bank. Each hit reports a TM-score (0 to 1; >0.5 almost always implies the same fold) and an E-value. These are *structural* homologs — they may share no detectable sequence similarity.

Q: Which residues are buried vs exposed?
A: Solvent-accessible surface area (SASA) is the area in Å² traced out by the centre of a 1.4 Å probe sphere (a water molecule) rolled over the protein's van der Waals surface (Shrake–Rupley / Lee–Richards construction). Buried residues have near-zero SASA; fully exposed residues can exceed 200 Å². The total SASA scales roughly with the number of surface residues.

Q: What are the backbone torsion angles?
A: φ (phi) and ψ (psi) are the two rotatable backbone dihedrals per residue: φ is the C(i-1)–N–Cα–C torsion, ψ is the N–Cα–C–N(i+1) torsion, both in degrees on (−180°, 180°]. α-helical residues cluster near (−60°, −45°); β-strand residues near (−120°, +130°). A Ramachandran plot is simply a scatter of (φ, ψ) for every residue.

Q: Are the domains correctly placed relative to each other?
A: Predicted aligned error is AlphaFold's pairwise confidence. Unlike pLDDT (per-residue), PAE is per-residue-pair and captures whether two parts of the structure are correctly placed relative to each other. Units are ångströms of expected positional error.

Q: What if only a Cα trace is available?
A: P-SEA three-state annotation labels each residue as helix, strand, or coil based purely on the geometry of the Cα trace. It serves as a fallback when the full backbone (and thus DSSP) is unav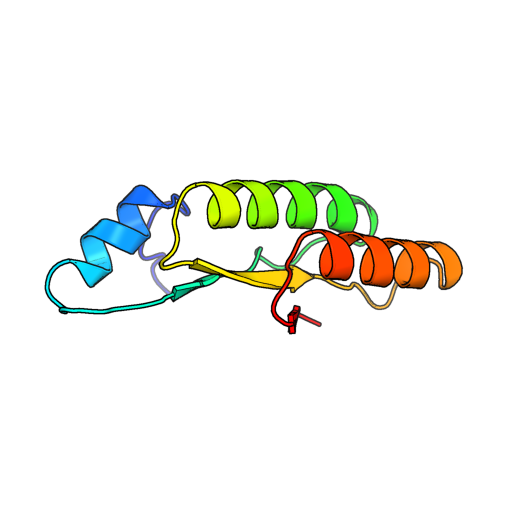ailable.

Q: What is the amino-acid chain?
A: This is the polypeptide sequence — one letter per residue, N-terminus first. Length ranges from a few dozen residues for small domains to over a thousand for large multi-domain proteins.

Q: What do the rendered images show?
A: The six renders are orthographic views along the three Cartesian axes in both directions. Representation (cartoon, sticks, or surface) and color scheme (sequence-rainbow or by-chain) vary across proteins so the training set covers all the common visualization conventions.

Q: What do the diagnostic plots show?
A: Plot images: a contact map (which residues are close in 3D, as an N×N binary image), a Ramachandran scatter (backbone torsion angles, revealing secondary-structure composition at a glance), and — for AlphaFold structures — a PAE heatmap (pairwise prediction confidence).

Q: How mobile is each atom in the crystal?
A: B-factor (Debye–Waller factor) reflects atomic displacement in the crystal lattice. It is an experimental observable (units Å²), not a prediction; low values mean the atom is pinned down, high values mean it moves or is heterogeneous across the crystal.

Q: Where is each backbone atom in 3D?
A: The mmCIF table is the protein's shape written out atom by atom. For each backbone N, Cα, C, and carbonyl O, it records an (x, y, z) coordinate triple in Å plus the residue type, chain letter, and residue number.